Protein AF-A0A835EAJ7-F1 (afdb_monomer)

Solvent-accessible surface area (backbone atoms only — not comparable to full-atom values): 5259 Å² total; per-residue (Å²): 136,85,84,82,75,84,55,79,74,62,59,76,76,69,70,63,88,97,62,54,66,51,76,45,60,62,44,80,44,79,49,81,58,90,84,53,99,58,98,51,62,62,44,81,42,83,42,100,71,48,44,79,43,80,55,85,87,51,89,89,54,83,80,79,73,77,82,70,94,74,85,86,127

pLDDT: mean 72.39, std 18.07, range [36.97, 91.62]

Organism: NCBI:txid1010633

Sequence (73 aa):
MMHRVINKTHIEKLIEEGNVYSIANVRVTSEAQKYRPVQNDNILNFLPTITLTKIKDTEEIPNSKFYTISQIL

InterPro domains:
  IPR012340 Nucleic acid-binding, OB-fold [G3DSA:2.40.50.140] (2-58)

Structure (mmCIF, N/CA/C/O backbone):
data_AF-A0A835EAJ7-F1
#
_entry.id   AF-A0A835EAJ7-F1
#
loop_
_atom_site.group_PDB
_atom_site.id
_atom_site.type_symbol
_atom_site.label_atom_id
_atom_site.label_alt_id
_atom_site.label_comp_id
_atom_site.label_asym_id
_atom_site.label_entity_id
_atom_site.label_seq_id
_atom_site.pdbx_PDB_ins_code
_atom_site.Cartn_x
_atom_site.Cartn_y
_atom_site.Cartn_z
_atom_site.occupancy
_atom_site.B_iso_or_equiv
_atom_site.auth_seq_id
_atom_site.auth_comp_id
_atom_site.auth_asym_id
_atom_site.auth_atom_id
_atom_site.pdbx_PDB_model_num
ATOM 1 N N . MET A 1 1 ? -19.993 -8.413 -23.672 1.00 36.97 1 MET A N 1
ATOM 2 C CA . MET A 1 1 ? -18.520 -8.307 -23.577 1.00 36.97 1 MET A CA 1
ATOM 3 C C . MET A 1 1 ? -18.207 -6.995 -22.862 1.00 36.97 1 MET A C 1
ATOM 5 O O . MET A 1 1 ? -18.432 -5.945 -23.446 1.00 36.97 1 MET A O 1
ATOM 9 N N . MET A 1 2 ? -17.835 -7.019 -21.576 1.00 37.22 2 MET A N 1
ATOM 10 C CA . MET A 1 2 ? -17.495 -5.785 -20.848 1.00 37.22 2 MET A CA 1
ATOM 11 C C . MET A 1 2 ? -16.015 -5.465 -21.054 1.00 37.22 2 MET A C 1
ATOM 13 O O . MET A 1 2 ? -15.145 -6.158 -20.533 1.00 37.22 2 MET A O 1
ATOM 17 N N . HIS A 1 3 ? -15.736 -4.409 -21.813 1.00 44.84 3 HIS A N 1
ATOM 18 C CA . HIS A 1 3 ? -14.394 -3.864 -21.982 1.00 44.84 3 HIS A CA 1
ATOM 19 C C . HIS A 1 3 ? -14.089 -2.970 -20.772 1.00 44.84 3 HIS A C 1
ATOM 21 O O . HIS A 1 3 ? -14.373 -1.773 -20.778 1.00 44.84 3 HIS A O 1
ATOM 27 N N . ARG A 1 4 ? -13.591 -3.553 -19.675 1.00 46.34 4 ARG A N 1
ATOM 28 C CA . ARG A 1 4 ? -13.226 -2.771 -18.486 1.00 46.34 4 ARG A CA 1
ATOM 29 C C . ARG A 1 4 ? -11.859 -2.130 -18.722 1.00 46.34 4 ARG A C 1
ATOM 31 O O . ARG A 1 4 ? -10.824 -2.690 -18.380 1.00 46.34 4 ARG A O 1
ATOM 38 N N . VAL A 1 5 ? -11.866 -0.959 -19.354 1.00 53.44 5 VAL A N 1
ATOM 39 C CA . VAL A 1 5 ? -10.693 -0.085 -19.443 1.00 53.44 5 VAL A CA 1
ATOM 40 C C . VAL A 1 5 ? -10.473 0.498 -18.051 1.00 53.44 5 VAL A C 1
ATOM 42 O O . VAL A 1 5 ? -11.243 1.342 -17.595 1.00 53.44 5 VAL A O 1
ATOM 45 N N . ILE A 1 6 ? -9.454 0.019 -17.341 1.00 52.19 6 ILE A N 1
ATOM 46 C CA . ILE A 1 6 ? -9.044 0.629 -16.075 1.00 52.19 6 ILE A CA 1
ATOM 47 C C . ILE A 1 6 ? -8.288 1.898 -16.443 1.00 52.19 6 ILE A C 1
ATOM 49 O O . ILE A 1 6 ? -7.116 1.874 -16.809 1.00 52.19 6 ILE A O 1
ATOM 53 N N . ASN A 1 7 ? -9.023 3.004 -16.446 1.00 49.12 7 ASN A N 1
ATOM 54 C CA . ASN A 1 7 ? -8.493 4.313 -16.770 1.00 49.12 7 ASN A CA 1
ATOM 55 C C . ASN A 1 7 ? -7.530 4.748 -15.653 1.00 49.12 7 ASN A C 1
ATOM 57 O O . ASN A 1 7 ? -7.882 4.661 -14.475 1.00 49.12 7 ASN A O 1
ATOM 61 N N . LYS A 1 8 ? -6.327 5.220 -16.004 1.00 51.38 8 LYS A N 1
ATOM 62 C CA . LYS A 1 8 ? -5.275 5.659 -15.060 1.00 51.38 8 LYS A CA 1
ATOM 63 C C . LYS A 1 8 ? -5.807 6.675 -14.029 1.00 51.38 8 LYS A C 1
ATOM 65 O O . LYS A 1 8 ? -5.418 6.654 -12.868 1.00 51.38 8 LYS A O 1
ATOM 70 N N . THR A 1 9 ? -6.801 7.461 -14.442 1.00 46.50 9 THR A N 1
ATOM 71 C CA . THR A 1 9 ? -7.550 8.461 -13.664 1.00 46.50 9 THR A CA 1
ATOM 72 C C . THR A 1 9 ? -8.357 7.894 -12.484 1.00 46.50 9 THR A C 1
ATOM 74 O O . THR A 1 9 ? -8.780 8.651 -11.616 1.00 46.50 9 THR A O 1
ATOM 77 N N . HIS A 1 10 ? -8.625 6.583 -12.429 1.00 48.53 10 HIS A N 1
ATOM 78 C CA . HIS A 1 10 ? -9.453 5.996 -11.365 1.00 48.53 10 HIS A CA 1
ATOM 79 C C . HIS A 1 10 ? -8.686 5.805 -10.046 1.00 48.53 10 HIS A C 1
ATOM 81 O O . HIS A 1 10 ? -9.296 5.857 -8.984 1.00 48.53 10 HIS A O 1
ATOM 87 N N . ILE A 1 11 ? -7.359 5.620 -10.099 1.00 55.41 11 ILE A N 1
ATOM 88 C CA . ILE A 1 11 ? -6.517 5.421 -8.903 1.00 55.41 11 ILE A CA 1
ATOM 89 C C . ILE A 1 11 ? -6.238 6.743 -8.183 1.00 55.41 11 ILE A C 1
ATOM 91 O O . ILE A 1 11 ? -6.240 6.775 -6.956 1.00 55.41 11 ILE A O 1
ATOM 95 N N . GLU A 1 12 ? -6.082 7.842 -8.924 1.00 51.72 12 GLU A N 1
ATOM 96 C CA . GLU A 1 12 ? -5.789 9.173 -8.364 1.00 51.72 12 GLU A CA 1
ATOM 97 C C . GLU A 1 12 ? -6.886 9.692 -7.415 1.00 51.72 12 GLU A C 1
ATOM 99 O O . GLU A 1 12 ? -6.623 10.570 -6.603 1.00 51.72 12 GLU A O 1
ATOM 104 N N . LYS A 1 13 ? -8.102 9.128 -7.468 1.00 56.44 13 LYS A N 1
ATOM 105 C CA . LYS A 1 13 ? -9.207 9.451 -6.547 1.00 56.44 13 LYS A CA 1
ATOM 106 C C . LYS A 1 13 ? -9.416 8.437 -5.411 1.00 56.44 13 LYS A C 1
ATOM 108 O O . LYS A 1 13 ? -10.358 8.606 -4.646 1.00 56.44 13 LYS A O 1
ATOM 113 N N . LEU A 1 14 ? -8.612 7.372 -5.312 1.00 69.44 14 LEU A N 1
ATOM 114 C CA . LEU A 1 14 ? -8.852 6.264 -4.369 1.00 69.44 14 LEU A CA 1
ATOM 115 C C . LEU A 1 14 ? -8.061 6.365 -3.055 1.00 69.44 14 LEU A C 1
ATOM 117 O O . LEU A 1 14 ? -8.483 5.769 -2.067 1.00 69.44 14 LEU A O 1
ATOM 121 N N . ILE A 1 15 ? -6.934 7.084 -3.029 1.00 80.44 15 ILE A N 1
ATOM 122 C CA . ILE A 1 15 ? -6.049 7.162 -1.858 1.00 80.44 15 ILE A CA 1
ATOM 123 C C . ILE A 1 15 ? -5.869 8.621 -1.455 1.00 80.44 15 ILE A C 1
ATOM 125 O O . ILE A 1 15 ? -5.326 9.426 -2.204 1.00 80.44 15 ILE A O 1
ATOM 129 N N . GLU A 1 16 ? -6.300 8.934 -0.242 1.00 85.44 16 GLU A N 1
ATOM 130 C CA . GLU A 1 16 ? -6.091 10.230 0.403 1.00 85.44 16 GLU A CA 1
ATOM 131 C C . GLU A 1 16 ? -4.929 10.149 1.400 1.00 85.44 16 GLU A C 1
ATOM 133 O O . GLU A 1 16 ? -4.882 9.219 2.215 1.00 85.44 16 GLU A O 1
ATOM 138 N N . GLU A 1 17 ? -4.035 11.140 1.367 1.00 82.94 17 GLU A N 1
ATOM 139 C CA . GLU A 1 17 ? -2.940 11.296 2.333 1.00 82.94 17 GLU A CA 1
ATOM 140 C C . GLU A 1 17 ? -3.468 11.394 3.777 1.00 82.94 17 GLU A C 1
ATOM 142 O O . GLU A 1 17 ? -4.565 11.891 4.027 1.00 82.94 17 GLU A O 1
ATOM 147 N N . GLY A 1 18 ? -2.694 10.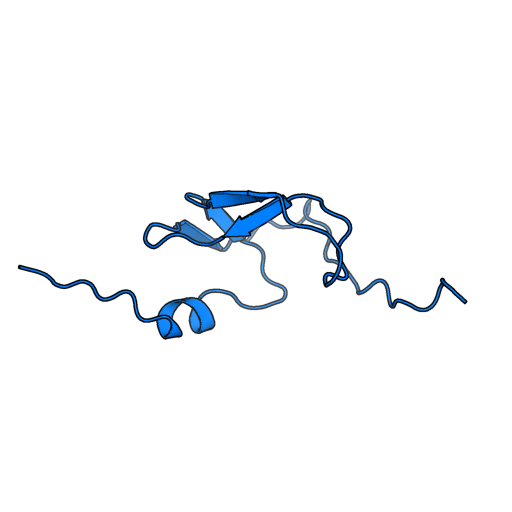883 4.739 1.00 82.56 18 GLY A N 1
ATOM 148 C CA . GLY A 1 18 ? -3.040 10.907 6.165 1.00 82.56 18 GLY A CA 1
ATOM 149 C C . GLY A 1 18 ? -4.021 9.817 6.608 1.00 82.56 18 GLY A C 1
ATOM 150 O O . GLY A 1 18 ? -4.255 9.658 7.804 1.00 82.56 18 GLY A O 1
ATOM 151 N N . ASN A 1 19 ? -4.562 9.035 5.673 1.00 87.12 19 ASN A N 1
ATOM 152 C CA . ASN A 1 19 ? -5.390 7.873 5.971 1.00 87.12 19 ASN A CA 1
ATOM 153 C C . ASN A 1 19 ? -4.593 6.574 5.863 1.00 87.12 19 ASN A C 1
ATOM 155 O O . ASN A 1 19 ? -3.612 6.481 5.125 1.00 87.12 19 ASN A O 1
ATOM 159 N N . VAL A 1 20 ? -5.074 5.544 6.553 1.00 89.31 20 VAL A N 1
ATOM 160 C CA . VAL A 1 20 ? -4.451 4.225 6.538 1.00 89.31 20 VAL A CA 1
ATOM 161 C C . VAL A 1 20 ? -5.316 3.229 5.777 1.00 89.31 20 VAL A C 1
ATOM 163 O O . VAL A 1 20 ? -6.545 3.215 5.899 1.00 89.31 20 VAL A O 1
ATOM 166 N N . TYR A 1 21 ? -4.658 2.383 4.987 1.00 89.44 21 TYR A N 1
ATOM 167 C CA . TYR A 1 21 ? -5.308 1.414 4.117 1.00 89.44 21 TYR A CA 1
ATOM 168 C C . TYR A 1 21 ? -4.641 0.044 4.220 1.00 89.44 21 TYR A C 1
ATOM 170 O O . TYR A 1 21 ? -3.417 -0.064 4.259 1.00 89.44 21 TYR A O 1
ATOM 178 N N . SER A 1 22 ? -5.455 -1.008 4.180 1.00 90.19 22 SER A N 1
ATOM 179 C CA . SER A 1 22 ? -5.005 -2.350 3.824 1.00 90.19 22 SER A CA 1
ATOM 180 C C . SER A 1 22 ? -4.955 -2.464 2.301 1.00 90.19 22 SER A C 1
ATOM 182 O O . SER A 1 22 ? -5.925 -2.119 1.618 1.00 90.19 22 SER A O 1
ATOM 184 N N . ILE A 1 23 ? -3.817 -2.916 1.772 1.00 90.81 23 ILE A N 1
ATOM 185 C CA . ILE A 1 23 ? -3.553 -3.026 0.336 1.00 90.81 23 ILE A CA 1
ATOM 186 C C . ILE A 1 23 ? -3.236 -4.487 0.003 1.00 90.81 23 ILE A C 1
ATOM 188 O O . ILE A 1 23 ? -2.346 -5.081 0.606 1.00 90.81 23 ILE A O 1
ATOM 192 N N . ALA A 1 24 ? -3.922 -5.054 -0.991 1.00 91.38 24 ALA A N 1
ATOM 193 C CA . ALA A 1 24 ? -3.672 -6.406 -1.494 1.00 91.38 24 ALA A CA 1
ATOM 194 C C . ALA A 1 24 ? -3.656 -6.449 -3.029 1.00 91.38 24 ALA A C 1
ATOM 196 O O . ALA A 1 24 ? -4.171 -5.547 -3.690 1.00 91.38 24 ALA A O 1
ATOM 197 N N . ASN A 1 25 ? -3.091 -7.521 -3.598 1.00 91.62 25 ASN A N 1
ATOM 198 C CA . ASN A 1 25 ? -2.896 -7.719 -5.044 1.00 91.62 25 ASN A CA 1
ATOM 199 C C . ASN A 1 25 ? -1.983 -6.661 -5.692 1.00 91.62 25 ASN A C 1
ATOM 201 O O . ASN A 1 25 ? -2.289 -6.098 -6.744 1.00 91.62 25 ASN A O 1
ATOM 205 N N . VAL A 1 26 ? -0.848 -6.399 -5.046 1.00 89.44 26 VAL A N 1
ATOM 206 C CA . VAL A 1 26 ? 0.243 -5.564 -5.566 1.00 89.44 26 VAL A CA 1
ATOM 207 C C . VAL A 1 26 ? 1.337 -6.418 -6.188 1.00 89.44 26 VAL A C 1
ATOM 209 O O . VAL A 1 26 ? 1.512 -7.584 -5.836 1.00 89.44 26 VAL A O 1
ATOM 212 N N . ARG A 1 27 ? 2.126 -5.818 -7.076 1.00 90.75 27 ARG A N 1
ATOM 213 C CA . ARG A 1 27 ? 3.379 -6.402 -7.553 1.00 90.75 27 ARG A CA 1
ATOM 214 C C . ARG A 1 27 ? 4.557 -5.728 -6.862 1.00 90.75 27 ARG A C 1
ATOM 216 O O . ARG A 1 27 ? 4.688 -4.512 -6.941 1.00 90.75 27 ARG A O 1
ATOM 223 N N . VAL A 1 28 ? 5.432 -6.519 -6.251 1.00 89.94 28 VAL A N 1
ATOM 224 C CA . VAL A 1 28 ? 6.704 -6.036 -5.702 1.00 89.94 28 VAL A CA 1
ATOM 225 C C . VAL A 1 28 ? 7.765 -6.088 -6.797 1.00 89.94 28 VAL A C 1
ATOM 227 O O . VAL A 1 28 ? 7.895 -7.109 -7.476 1.00 89.94 28 VAL A O 1
ATOM 230 N N . THR A 1 29 ? 8.515 -5.008 -6.993 1.00 89.44 29 THR A N 1
ATOM 231 C CA . THR A 1 29 ? 9.685 -5.004 -7.883 1.00 89.44 29 THR A CA 1
ATOM 232 C C . THR A 1 29 ? 10.867 -4.353 -7.192 1.00 89.44 29 THR A C 1
ATOM 234 O O . THR A 1 29 ? 10.697 -3.339 -6.518 1.00 89.44 29 THR A O 1
ATOM 2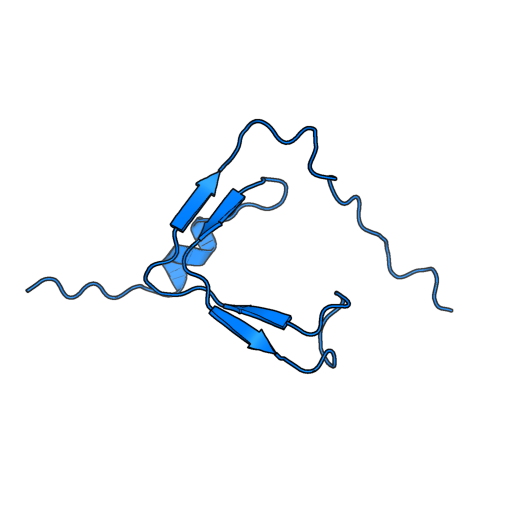37 N N . SER A 1 30 ? 12.057 -4.911 -7.382 1.00 87.38 30 SER A N 1
ATOM 238 C CA . SER A 1 30 ? 13.290 -4.284 -6.916 1.00 87.38 30 SER A CA 1
ATOM 239 C C . SER A 1 30 ? 13.667 -3.134 -7.845 1.00 87.38 30 SER A C 1
ATOM 241 O O . SER A 1 30 ? 13.610 -3.285 -9.068 1.00 87.38 30 SER A O 1
ATOM 243 N N . GLU A 1 31 ? 14.028 -1.984 -7.286 1.00 76.31 31 GLU A N 1
ATOM 244 C CA . GLU A 1 31 ? 14.381 -0.802 -8.071 1.00 76.31 31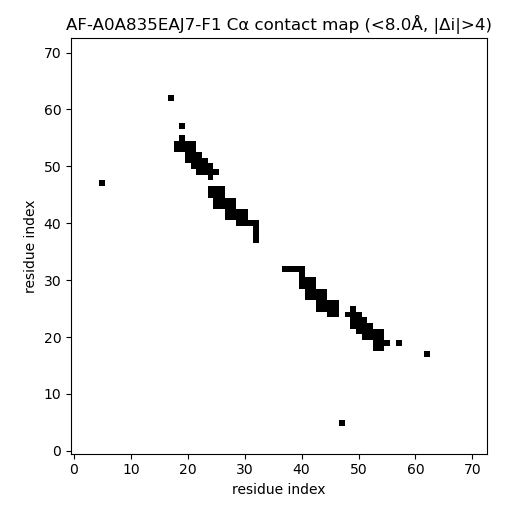 GLU A CA 1
ATOM 245 C C . GLU A 1 31 ? 15.506 -0.015 -7.401 1.00 76.31 31 GLU A C 1
ATOM 247 O O . GLU A 1 31 ? 15.556 0.116 -6.181 1.00 76.31 31 GLU A O 1
ATOM 252 N N . ALA A 1 32 ? 16.424 0.520 -8.206 1.00 68.31 32 ALA A N 1
ATOM 253 C CA . ALA A 1 32 ? 17.544 1.293 -7.688 1.00 68.31 32 ALA A CA 1
ATOM 254 C C . ALA A 1 32 ? 17.049 2.554 -6.952 1.00 68.31 32 ALA A C 1
ATOM 256 O O . ALA A 1 32 ? 16.259 3.330 -7.491 1.00 68.31 32 ALA A O 1
ATOM 257 N N . GLN A 1 33 ? 17.595 2.816 -5.759 1.00 67.50 33 GLN A N 1
ATOM 258 C CA . GLN A 1 33 ? 17.219 3.935 -4.874 1.00 67.50 33 GLN A CA 1
ATOM 259 C C . GLN A 1 33 ? 17.491 5.342 -5.449 1.00 67.50 33 GLN A C 1
ATOM 261 O O . GLN A 1 33 ? 17.180 6.344 -4.812 1.00 67.50 33 GLN A O 1
ATOM 266 N N . LYS A 1 34 ? 18.050 5.445 -6.662 1.00 68.25 34 LYS A N 1
ATOM 267 C CA . LYS A 1 34 ? 18.628 6.666 -7.252 1.00 68.25 34 LYS A CA 1
ATOM 268 C C . LYS A 1 34 ? 17.673 7.873 -7.328 1.00 68.25 34 LYS A C 1
ATOM 270 O O . LYS A 1 34 ? 18.144 8.989 -7.515 1.00 68.25 34 LYS A O 1
ATOM 275 N N . TYR A 1 35 ? 16.362 7.672 -7.174 1.00 66.94 35 TYR A N 1
ATOM 276 C CA . TYR A 1 35 ? 15.342 8.717 -7.334 1.00 66.94 35 TYR A CA 1
ATOM 277 C C . TYR A 1 35 ? 14.304 8.776 -6.202 1.00 66.94 35 TYR A C 1
ATOM 279 O O . TYR A 1 35 ? 13.211 9.298 -6.419 1.00 66.94 35 TYR A O 1
ATOM 287 N N . ARG A 1 36 ? 14.579 8.210 -5.016 1.00 70.81 36 ARG A N 1
ATOM 288 C CA . ARG A 1 36 ? 13.557 8.065 -3.963 1.00 70.81 36 ARG A CA 1
ATOM 289 C C . ARG A 1 36 ? 14.057 8.548 -2.600 1.00 70.81 36 ARG A C 1
ATOM 291 O O . ARG A 1 36 ? 15.163 8.191 -2.214 1.00 70.81 36 ARG A O 1
ATOM 298 N N . PRO A 1 37 ? 13.238 9.300 -1.841 1.00 78.31 37 PRO A N 1
ATOM 299 C CA . PRO A 1 37 ? 13.587 9.744 -0.490 1.00 78.31 37 PRO A CA 1
ATOM 300 C C . PRO A 1 37 ? 13.410 8.643 0.572 1.00 78.31 37 PRO A C 1
ATOM 302 O O . PRO A 1 37 ? 13.666 8.883 1.747 1.00 78.31 37 PRO A O 1
ATOM 305 N N . VAL A 1 38 ? 12.939 7.452 0.182 1.00 77.94 38 VAL A N 1
ATOM 306 C CA . VAL A 1 38 ? 12.683 6.323 1.084 1.00 77.94 38 VAL A CA 1
ATOM 307 C C . VAL A 1 38 ? 13.753 5.258 0.878 1.00 77.94 38 VAL A C 1
ATOM 309 O O . VAL A 1 38 ? 13.962 4.794 -0.243 1.00 77.94 38 VAL A O 1
ATOM 312 N N . GLN A 1 39 ? 14.393 4.848 1.972 1.00 81.94 39 GLN A N 1
ATOM 313 C CA . GLN A 1 39 ? 15.406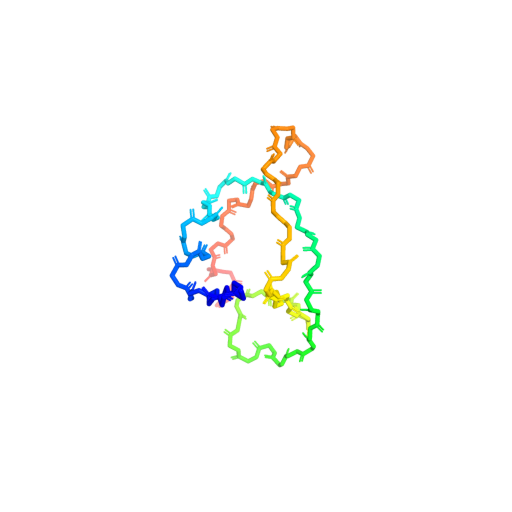 3.798 1.980 1.00 81.94 39 GLN A CA 1
ATOM 314 C C . GLN A 1 39 ? 14.736 2.415 1.946 1.00 81.94 39 GLN A C 1
ATOM 316 O O . GLN A 1 39 ? 14.506 1.787 2.977 1.00 81.94 39 GLN A O 1
ATOM 321 N N . ASN A 1 40 ? 14.366 1.965 0.746 1.00 83.38 40 ASN A N 1
ATOM 322 C CA . ASN A 1 40 ? 13.853 0.620 0.489 1.00 83.38 40 ASN A CA 1
ATOM 323 C C . ASN A 1 40 ? 14.292 0.155 -0.907 1.00 83.38 40 ASN A C 1
ATOM 325 O O . ASN A 1 40 ? 14.209 0.916 -1.870 1.00 83.38 40 ASN A O 1
ATOM 329 N N . ASP A 1 41 ? 14.735 -1.097 -1.009 1.00 84.94 41 ASP A N 1
ATOM 330 C CA . ASP A 1 41 ? 15.189 -1.711 -2.265 1.00 84.94 41 ASP A CA 1
ATOM 331 C C . ASP A 1 41 ? 14.027 -2.170 -3.154 1.00 84.94 41 ASP A C 1
ATOM 333 O O . ASP A 1 41 ? 14.210 -2.474 -4.334 1.00 84.94 41 ASP A O 1
ATOM 337 N N . ASN A 1 42 ? 12.821 -2.227 -2.585 1.00 86.56 42 ASN A N 1
ATOM 338 C CA . ASN A 1 42 ? 11.621 -2.715 -3.238 1.00 86.56 42 ASN A CA 1
ATOM 339 C C . ASN A 1 42 ? 10.534 -1.648 -3.314 1.00 86.56 42 ASN A C 1
ATOM 341 O O . ASN A 1 42 ? 10.374 -0.794 -2.441 1.00 86.56 42 ASN A O 1
ATOM 345 N N . ILE A 1 43 ? 9.731 -1.760 -4.366 1.00 86.25 43 ILE A N 1
ATOM 346 C CA . ILE A 1 43 ? 8.638 -0.850 -4.671 1.00 86.25 43 ILE A CA 1
ATOM 347 C C . ILE A 1 43 ? 7.356 -1.652 -4.880 1.00 86.25 43 ILE A C 1
ATOM 349 O O . ILE A 1 43 ? 7.393 -2.788 -5.361 1.00 86.25 43 ILE A O 1
ATOM 353 N N . LEU A 1 44 ? 6.216 -1.060 -4.534 1.00 87.94 44 LEU A N 1
ATOM 354 C CA . LEU A 1 44 ? 4.904 -1.652 -4.775 1.00 87.94 44 LEU A CA 1
ATOM 355 C C . LEU A 1 44 ? 4.273 -1.002 -6.005 1.00 87.94 44 LEU A C 1
ATOM 357 O O . LEU A 1 44 ? 4.075 0.208 -6.041 1.00 87.94 44 LEU A O 1
ATOM 361 N N . ASN A 1 45 ? 3.928 -1.815 -6.998 1.00 86.00 45 ASN A N 1
ATOM 362 C CA . ASN A 1 45 ? 3.180 -1.401 -8.177 1.00 86.00 45 ASN A CA 1
ATOM 363 C C . ASN A 1 45 ? 1.740 -1.901 -8.077 1.00 86.00 45 ASN A C 1
ATOM 365 O O . ASN A 1 45 ? 1.494 -3.079 -7.793 1.00 86.00 45 ASN A O 1
ATOM 369 N N .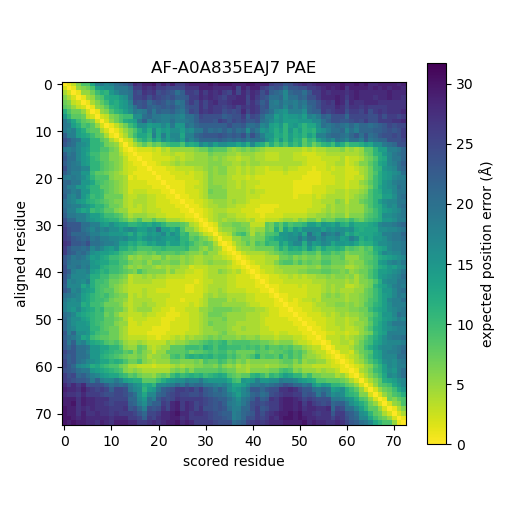 PHE A 1 46 ? 0.781 -1.018 -8.346 1.00 85.50 46 PHE A N 1
ATOM 370 C CA . PHE A 1 46 ? -0.626 -1.392 -8.351 1.00 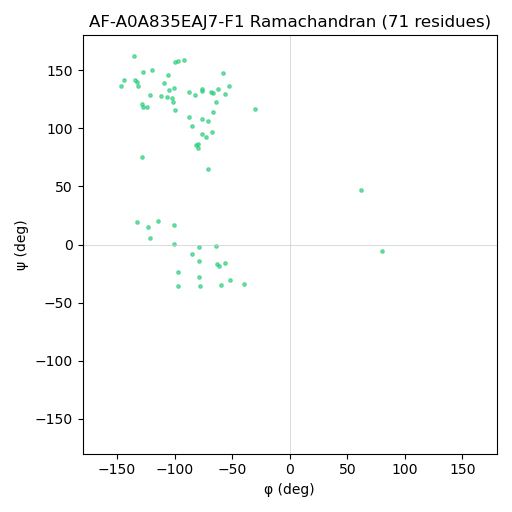85.50 46 PHE A CA 1
ATOM 371 C C . PHE A 1 46 ? -0.988 -2.162 -9.611 1.00 85.50 46 PHE A C 1
ATOM 373 O O . PHE A 1 46 ? -0.663 -1.764 -10.730 1.00 85.50 46 PHE A O 1
ATOM 380 N N . LEU A 1 47 ? -1.688 -3.272 -9.410 1.00 85.50 47 LEU A N 1
ATOM 381 C CA . LEU A 1 47 ? -2.278 -4.035 -10.492 1.00 85.50 47 LEU A CA 1
ATOM 382 C C . LEU A 1 47 ? -3.714 -3.560 -10.756 1.00 85.50 47 LEU A C 1
ATOM 384 O O . LEU A 1 47 ? -4.375 -3.045 -9.855 1.00 85.50 47 LEU A O 1
ATOM 388 N N . PRO A 1 48 ? -4.249 -3.822 -11.958 1.00 81.31 48 PRO A N 1
ATOM 389 C CA . PRO A 1 48 ? -5.681 -3.782 -12.262 1.00 81.31 48 PRO A CA 1
ATOM 390 C C . PRO A 1 48 ? -6.618 -4.344 -11.183 1.00 81.31 48 PRO A C 1
ATOM 392 O O . PRO A 1 48 ? -7.739 -3.874 -11.015 1.00 81.31 48 PRO A O 1
ATOM 395 N N . THR A 1 49 ? -6.165 -5.376 -10.475 1.00 84.88 49 THR A N 1
ATOM 396 C CA . THR A 1 49 ? -6.932 -6.146 -9.489 1.00 84.88 49 THR A CA 1
ATOM 397 C C . THR A 1 49 ? -6.625 -5.740 -8.048 1.00 84.88 49 THR A C 1
ATOM 399 O O . THR A 1 49 ? -6.907 -6.506 -7.121 1.00 84.88 49 THR A O 1
ATOM 402 N N . ILE A 1 50 ? -6.010 -4.570 -7.856 1.00 87.69 50 ILE A N 1
ATOM 403 C CA . ILE A 1 50 ? -5.687 -4.025 -6.539 1.00 87.69 50 ILE A CA 1
ATOM 404 C C . ILE A 1 50 ? -6.935 -3.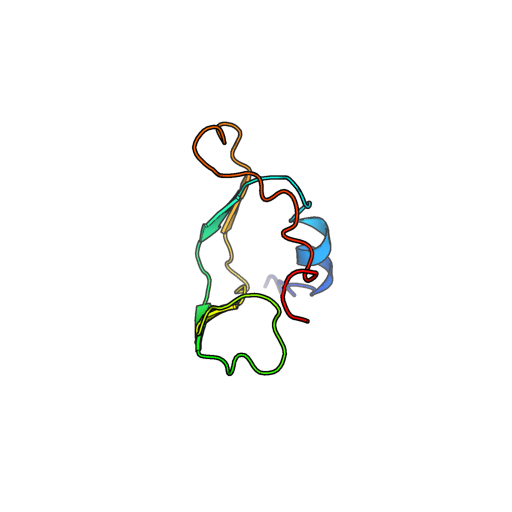991 -5.653 1.00 87.69 50 ILE A C 1
ATOM 406 O O . ILE A 1 50 ? -8.023 -3.616 -6.089 1.00 87.69 50 ILE A O 1
ATOM 410 N N . THR A 1 51 ? -6.773 -4.394 -4.398 1.00 88.31 51 THR A N 1
ATOM 411 C CA . THR A 1 51 ? -7.792 -4.225 -3.360 1.00 88.31 51 THR A CA 1
ATOM 412 C C . THR A 1 51 ? -7.279 -3.214 -2.346 1.00 88.31 51 THR A C 1
ATOM 414 O O . THR A 1 51 ? -6.160 -3.356 -1.854 1.00 88.31 51 THR A O 1
ATOM 417 N N . LEU A 1 52 ? -8.088 -2.192 -2.066 1.00 88.19 52 LEU A N 1
ATOM 418 C CA . LEU A 1 52 ? -7.787 -1.108 -1.138 1.00 88.19 52 LEU A CA 1
ATOM 419 C C . LEU A 1 52 ? -8.947 -0.974 -0.149 1.00 88.19 52 LEU A C 1
ATOM 421 O O . LEU A 1 52 ? -10.071 -0.690 -0.561 1.00 88.19 52 LEU A O 1
ATOM 425 N N . THR A 1 53 ? -8.668 -1.128 1.143 1.00 90.00 53 THR A N 1
ATOM 426 C CA . THR A 1 53 ? -9.672 -0.979 2.204 1.00 90.00 53 THR A CA 1
ATOM 427 C C . THR A 1 53 ? -9.170 0.007 3.244 1.00 90.00 53 THR A C 1
ATOM 429 O O . THR A 1 53 ? -8.149 -0.238 3.881 1.00 90.00 53 THR A O 1
ATOM 432 N N . LYS A 1 54 ? -9.885 1.121 3.433 1.00 89.81 54 LYS A N 1
ATOM 433 C CA . LYS A 1 54 ? -9.580 2.094 4.490 1.00 89.81 54 LYS A CA 1
ATOM 434 C C . LYS A 1 54 ? -9.836 1.466 5.859 1.00 89.81 54 LYS A C 1
ATOM 436 O O . LYS A 1 54 ? -10.914 0.912 6.079 1.00 89.81 54 LYS A O 1
ATOM 441 N N . ILE A 1 55 ? -8.872 1.574 6.768 1.00 90.81 55 ILE A N 1
ATOM 442 C CA . ILE A 1 55 ? -9.002 1.087 8.146 1.00 90.81 55 ILE A CA 1
ATOM 443 C C . ILE A 1 55 ? -9.199 2.263 9.106 1.00 90.81 55 ILE A C 1
ATOM 445 O O . ILE A 1 55 ? -8.707 3.363 8.857 1.00 90.81 55 ILE A O 1
ATOM 449 N N . LYS A 1 56 ? -9.987 2.044 10.164 1.00 86.12 56 LYS A N 1
ATOM 450 C CA . LYS A 1 56 ? -10.322 3.073 11.163 1.00 86.12 56 LYS A CA 1
ATOM 451 C C . LYS A 1 56 ? -9.436 2.991 12.403 1.00 86.12 56 LYS A C 1
ATOM 453 O O . LYS A 1 56 ? -9.069 4.028 12.938 1.00 86.12 56 LYS A O 1
ATOM 458 N N . ASP A 1 57 ? -9.078 1.778 12.808 1.00 86.75 57 ASP A N 1
ATOM 459 C CA . ASP A 1 57 ? -8.209 1.540 13.956 1.00 86.75 57 ASP A CA 1
ATOM 460 C C . ASP A 1 57 ? -6.752 1.630 13.506 1.00 86.75 57 ASP A C 1
ATOM 462 O O . ASP A 1 57 ? -6.226 0.739 12.839 1.00 86.75 57 ASP A O 1
ATOM 466 N N . THR A 1 58 ? -6.122 2.763 13.810 1.00 84.56 58 THR A N 1
ATOM 467 C CA . THR A 1 58 ? -4.761 3.091 13.361 1.00 84.56 58 THR A CA 1
ATOM 468 C C . THR A 1 58 ? -3.821 3.396 14.523 1.00 84.56 58 THR A C 1
ATOM 470 O O . THR A 1 58 ? -2.769 3.985 14.301 1.00 84.56 58 THR A O 1
ATOM 473 N N . GLU A 1 59 ? -4.195 3.044 15.758 1.00 81.62 59 GLU A N 1
ATOM 474 C CA . GLU A 1 59 ? -3.433 3.387 16.971 1.00 81.62 59 GLU A CA 1
ATOM 475 C C . GLU A 1 59 ? -2.004 2.826 16.952 1.00 81.62 59 GLU A C 1
ATOM 477 O O . GLU A 1 59 ? -1.071 3.486 17.402 1.00 81.62 59 GLU A O 1
ATOM 482 N N . GLU A 1 60 ? -1.817 1.641 16.366 1.00 83.06 60 GLU A N 1
ATOM 483 C CA . GLU A 1 60 ? -0.512 0.978 16.263 1.00 83.06 60 GLU A CA 1
ATOM 484 C C . GLU A 1 60 ? 0.323 1.442 15.059 1.00 83.06 60 GLU A C 1
ATOM 486 O O . GLU A 1 60 ? 1.491 1.072 14.928 1.00 83.06 60 GLU A O 1
ATOM 491 N N . ILE A 1 61 ? -0.254 2.239 14.154 1.00 83.81 61 ILE A N 1
ATOM 492 C CA . ILE A 1 61 ? 0.408 2.642 12.913 1.00 83.81 61 ILE A CA 1
ATOM 493 C C . ILE A 1 61 ? 0.971 4.051 13.097 1.00 83.81 61 ILE A C 1
ATOM 495 O O . ILE A 1 61 ? 0.207 5.005 13.269 1.00 83.81 61 ILE A O 1
ATOM 499 N N . PRO A 1 62 ? 2.306 4.220 13.057 1.00 81.69 62 PRO A N 1
ATOM 500 C CA . PRO A 1 62 ? 2.918 5.509 13.313 1.00 81.69 62 PRO A CA 1
ATOM 501 C C . PRO A 1 62 ? 2.504 6.509 12.235 1.00 81.69 62 PRO A C 1
ATOM 503 O O . PRO A 1 62 ? 2.745 6.310 11.044 1.00 81.69 62 PRO A O 1
ATOM 506 N N . ASN A 1 63 ? 1.910 7.622 12.661 1.00 76.25 63 ASN A N 1
ATOM 507 C CA . ASN A 1 63 ? 1.675 8.755 11.781 1.00 76.25 63 ASN A CA 1
ATOM 508 C C . ASN A 1 63 ? 3.010 9.484 11.587 1.00 76.25 63 ASN A C 1
ATOM 510 O O . ASN A 1 63 ? 3.536 10.105 12.517 1.00 76.25 63 ASN A O 1
ATOM 514 N N . SER A 1 64 ? 3.596 9.358 10.397 1.00 66.31 64 SER A N 1
ATOM 515 C CA . SER A 1 64 ? 4.862 10.003 10.079 1.00 66.31 64 SER A CA 1
ATOM 516 C C . SER A 1 64 ? 4.673 11.520 10.031 1.00 66.31 64 SER A C 1
ATOM 518 O O . SER A 1 64 ? 4.290 12.083 9.008 1.00 66.31 64 SER A O 1
ATOM 520 N N . LYS A 1 65 ? 4.997 12.209 11.128 1.00 57.00 65 LYS A N 1
ATOM 521 C CA . LYS A 1 65 ? 5.376 13.621 11.055 1.00 57.00 65 LYS A CA 1
ATOM 522 C C . LYS A 1 65 ? 6.696 13.658 10.290 1.00 57.00 65 LYS A C 1
ATOM 524 O O . LYS A 1 65 ? 7.669 13.073 10.750 1.00 57.00 65 LYS A O 1
ATOM 529 N N . PHE A 1 66 ? 6.681 14.244 9.096 1.00 52.47 66 PHE A N 1
ATOM 530 C CA . PHE A 1 66 ? 7.819 14.389 8.187 1.00 52.47 66 PHE A CA 1
ATOM 531 C C . PHE A 1 66 ? 9.167 14.492 8.925 1.00 52.47 66 PHE A C 1
ATOM 533 O O . PHE A 1 66 ? 9.408 15.464 9.640 1.00 52.47 66 PHE A O 1
ATOM 540 N N . TYR A 1 67 ? 10.064 13.521 8.727 1.00 48.75 67 TYR A N 1
ATOM 541 C CA . TYR A 1 67 ? 11.485 13.748 8.979 1.00 48.75 67 TYR A CA 1
ATOM 542 C C . TYR A 1 67 ? 11.979 14.655 7.854 1.00 48.75 67 TYR A C 1
ATOM 544 O O . TYR A 1 67 ? 12.295 14.200 6.755 1.00 48.75 67 TYR A O 1
ATOM 552 N N . THR A 1 68 ? 11.951 15.964 8.098 1.00 41.22 68 THR A N 1
ATOM 553 C CA . THR A 1 68 ? 12.537 16.955 7.200 1.00 41.22 68 THR A CA 1
ATOM 554 C C . THR A 1 68 ? 14.005 16.598 6.994 1.00 41.22 68 THR A C 1
ATOM 556 O O . THR A 1 68 ? 14.738 16.363 7.956 1.00 41.22 68 THR A O 1
ATOM 559 N N . ILE A 1 69 ? 14.425 16.537 5.733 1.00 45.09 69 ILE A N 1
ATOM 560 C CA . ILE A 1 69 ? 15.783 16.217 5.282 1.00 45.09 69 ILE A CA 1
ATOM 561 C C . ILE A 1 69 ? 16.705 17.407 5.620 1.00 45.09 69 ILE A C 1
ATOM 563 O O . ILE A 1 69 ? 17.165 18.129 4.744 1.00 45.09 69 ILE A O 1
ATOM 567 N N . SER A 1 70 ? 16.899 17.681 6.909 1.00 37.28 70 SER A N 1
ATOM 568 C CA . SER A 1 70 ? 17.694 18.804 7.427 1.00 37.28 70 SER A CA 1
ATOM 569 C C . SER A 1 70 ? 18.851 18.350 8.320 1.00 37.28 70 SER A C 1
ATOM 571 O O . SER A 1 70 ? 19.515 19.192 8.909 1.00 37.28 70 SER A O 1
ATOM 573 N N . GLN A 1 71 ? 19.101 17.042 8.446 1.00 38.53 71 GLN A N 1
ATOM 574 C CA . GLN A 1 71 ? 20.164 16.497 9.309 1.00 38.53 71 GLN A CA 1
ATOM 575 C C . GLN A 1 71 ? 21.296 15.793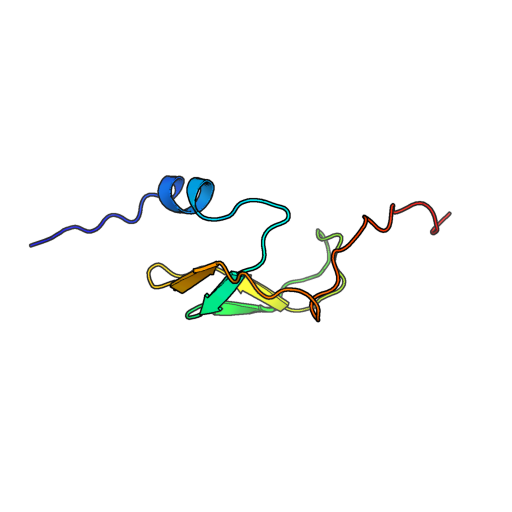 8.544 1.00 38.53 71 GLN A C 1
ATOM 577 O O . GLN A 1 71 ? 22.039 15.009 9.124 1.00 38.53 71 GLN A O 1
ATOM 582 N N . ILE A 1 72 ? 21.455 16.0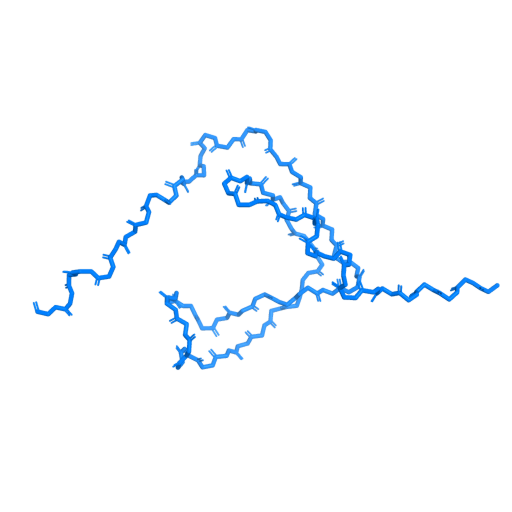81 7.250 1.00 44.88 72 ILE A N 1
ATOM 583 C CA . ILE A 1 72 ? 22.665 15.715 6.500 1.00 44.88 72 ILE A CA 1
ATOM 584 C C . ILE A 1 72 ? 23.177 16.970 5.791 1.00 44.88 72 ILE A C 1
ATOM 586 O O . ILE A 1 72 ? 22.971 17.124 4.591 1.00 44.88 72 ILE A O 1
ATOM 590 N N . LEU A 1 73 ? 23.790 17.873 6.559 1.00 38.06 73 LEU A N 1
ATOM 591 C CA . LEU A 1 73 ? 24.836 18.805 6.127 1.00 38.06 73 LEU A CA 1
ATOM 592 C C . LEU A 1 73 ? 25.766 19.067 7.315 1.00 38.06 73 LEU A C 1
ATOM 594 O O . LEU A 1 73 ? 25.233 19.355 8.410 1.00 38.06 73 LEU A O 1
#

Radius of gyration: 15.98 Å; Cα contacts (8 Å, |Δi|>4): 57; chains: 1; bounding box: 43×27×40 Å

Secondary structure (DSSP, 8-state):
-------GGGTTTT--TT--EEEEEEEEEE--GGG-SS--SEEEEEEEEEEEEE-S--TTS-------S-S--

Nearest PDB structures (foldseek):
  4gop-assembly2_Z  TM=9.016E-01  e=8.506E-02  Mycosarcoma maydis
  1jmc-assembly1_A  TM=8.412E-01  e=3.324E-01  Homo sapiens
  1fgu-assembly1_B  TM=7.836E-01  e=2.919E-01  Homo sapiens

Foldseek 3Di:
DDPPDPDPVVVVPVDDPPFDKDKDDWDKDADDCPPPPDPDRIDTHDDPPMDIGTDDPCVVPDDDPDPPPPPPD

Mean predicted aligned error: 11.66 Å